Protein AF-A0A954V073-F1 (afdb_monomer_lite)

Radius of gyration: 13.22 Å; chains: 1; bounding box: 32×22×30 Å

Sequence (50 aa):
MRKRLVQDPHSPSQYRANGIVSNMDAFYEAFSIQPGDPMYIAPENRVRIW

Secondary structure (DSSP, 8-state):
-HHHHHH-SSPPHHHHHHHHHTT-HHHHHHHT--TTSTT---GGGS----

pLDDT: mean 96.15, std 4.14, range [71.0, 98.38]

Foldseek 3Di:
DVVCVVPPPDDPPVCVPLVQLLLDVVSCVVPVDDPPDPSHDDNVRRDDDD

Structure (mmCIF, N/CA/C/O backbone):
data_AF-A0A954V073-F1
#
_entry.id   AF-A0A954V073-F1
#
loop_
_atom_site.group_PDB
_atom_site.id
_atom_site.type_symbol
_atom_site.label_atom_id
_atom_site.label_alt_id
_atom_site.label_comp_id
_atom_site.label_asym_id
_atom_site.label_entity_id
_atom_site.label_seq_id
_atom_site.pdbx_PDB_ins_code
_atom_site.Cartn_x
_atom_site.Cartn_y
_atom_site.Cartn_z
_atom_site.occupancy
_atom_site.B_iso_or_equiv
_atom_site.auth_seq_id
_atom_site.auth_comp_id
_atom_site.auth_asym_id
_atom_site.auth_atom_id
_atom_site.pdbx_PDB_model_num
ATOM 1 N N . MET A 1 1 ? 17.400 -11.870 -6.963 1.00 71.00 1 MET A N 1
ATOM 2 C CA . MET A 1 1 ? 16.437 -10.744 -6.875 1.00 71.00 1 MET A CA 1
ATOM 3 C C . MET A 1 1 ? 16.831 -9.521 -7.699 1.00 71.00 1 MET A C 1
ATOM 5 O O . MET A 1 1 ? 15.986 -9.054 -8.448 1.00 71.00 1 MET A O 1
ATOM 9 N N . ARG A 1 2 ? 18.089 -9.051 -7.661 1.00 88.00 2 ARG A N 1
ATOM 10 C CA . ARG A 1 2 ? 18.549 -7.849 -8.393 1.00 88.00 2 ARG A CA 1
ATOM 11 C C . ARG A 1 2 ? 18.127 -7.771 -9.871 1.00 88.00 2 ARG A C 1
ATOM 13 O O . ARG A 1 2 ? 17.629 -6.741 -10.289 1.00 88.00 2 ARG A O 1
ATOM 20 N N . LYS A 1 3 ? 18.253 -8.861 -10.640 1.00 91.81 3 LYS A N 1
ATOM 21 C CA . LYS A 1 3 ? 17.843 -8.889 -12.059 1.00 91.81 3 LYS A CA 1
ATOM 22 C C . LYS A 1 3 ? 16.352 -8.582 -12.260 1.00 91.81 3 LYS A C 1
ATOM 24 O O . LYS A 1 3 ? 16.019 -7.795 -13.133 1.00 91.81 3 LYS A O 1
ATOM 29 N N . ARG A 1 4 ? 15.474 -9.168 -11.435 1.00 91.88 4 ARG A N 1
ATOM 30 C CA . ARG A 1 4 ? 14.019 -8.954 -11.533 1.00 91.88 4 ARG A CA 1
ATOM 31 C C . ARG A 1 4 ? 13.650 -7.517 -11.183 1.00 91.88 4 ARG A C 1
ATOM 33 O O . ARG A 1 4 ? 12.925 -6.900 -11.933 1.00 91.88 4 ARG A O 1
ATOM 40 N N . LEU A 1 5 ? 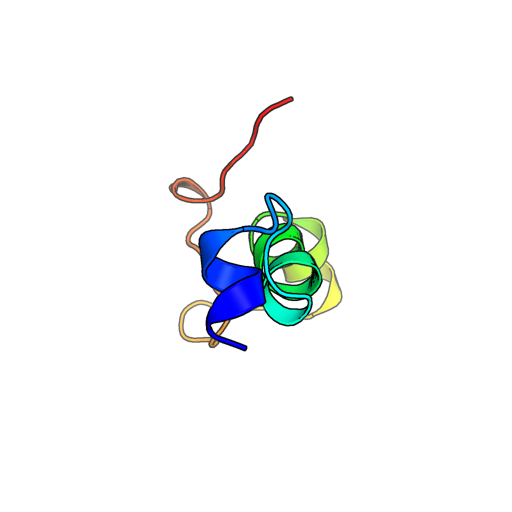14.244 -6.952 -10.132 1.00 93.50 5 LEU A N 1
ATOM 41 C CA . LEU A 1 5 ? 13.997 -5.553 -9.757 1.00 93.50 5 LEU A CA 1
ATOM 42 C C . LEU A 1 5 ? 14.392 -4.539 -10.842 1.00 93.50 5 LEU A C 1
ATOM 44 O O . LEU A 1 5 ? 13.840 -3.449 -10.870 1.00 93.50 5 LEU A O 1
ATOM 48 N N . VAL A 1 6 ? 15.361 -4.876 -11.697 1.00 95.12 6 VAL A N 1
ATOM 49 C CA . VAL A 1 6 ? 15.856 -3.971 -12.747 1.00 95.12 6 VAL A CA 1
ATOM 50 C C . VAL A 1 6 ? 15.143 -4.183 -14.086 1.00 95.12 6 VAL A C 1
ATOM 52 O O . VAL A 1 6 ? 15.037 -3.244 -14.864 1.00 95.12 6 VAL A O 1
ATOM 55 N N . GLN A 1 7 ? 14.704 -5.407 -14.390 1.00 95.25 7 GLN A N 1
ATOM 56 C CA . GLN A 1 7 ? 14.243 -5.779 -15.736 1.00 95.25 7 GLN A CA 1
ATOM 57 C C . GLN A 1 7 ? 12.767 -6.170 -15.812 1.00 95.25 7 GLN A C 1
ATOM 59 O O . GLN A 1 7 ? 12.192 -6.127 -16.894 1.00 95.25 7 GLN A O 1
ATOM 64 N N . ASP A 1 8 ? 12.167 -6.605 -14.705 1.00 96.19 8 ASP A N 1
ATOM 65 C CA . ASP A 1 8 ? 10.769 -7.024 -14.672 1.00 96.19 8 ASP A CA 1
ATOM 66 C C . ASP A 1 8 ? 9.892 -5.803 -14.353 1.00 96.19 8 ASP A C 1
ATOM 68 O O . ASP A 1 8 ? 10.078 -5.198 -13.295 1.00 96.19 8 ASP A O 1
ATOM 72 N N . PRO A 1 9 ? 8.947 -5.416 -15.231 1.00 96.62 9 PRO A N 1
ATOM 73 C CA . PRO A 1 9 ? 8.053 -4.295 -14.954 1.00 96.62 9 PRO A CA 1
ATOM 74 C C . PRO A 1 9 ? 7.060 -4.604 -13.825 1.00 96.62 9 PRO A C 1
ATOM 76 O O . PRO A 1 9 ? 6.423 -3.692 -13.299 1.00 96.62 9 PRO A O 1
ATOM 79 N N . HIS A 1 10 ? 6.900 -5.874 -13.444 1.00 97.44 10 HIS A N 1
ATOM 80 C CA . HIS A 1 10 ? 6.021 -6.251 -12.350 1.00 97.44 10 HIS A CA 1
ATOM 81 C C . HIS A 1 10 ? 6.695 -6.019 -11.001 1.00 97.44 10 HIS A C 1
ATOM 83 O O . HIS A 1 10 ? 7.820 -6.455 -10.746 1.00 97.44 10 HIS A O 1
ATOM 89 N N . SER A 1 11 ? 5.950 -5.419 -10.074 1.00 97.00 11 SER A N 1
ATOM 90 C CA . SER A 1 11 ? 6.392 -5.311 -8.688 1.00 97.00 11 SER A CA 1
ATOM 91 C C . SER A 1 11 ? 6.641 -6.704 -8.079 1.00 97.00 11 SER A C 1
ATOM 93 O O . SER A 1 11 ? 5.933 -7.664 -8.405 1.00 97.00 11 SER A O 1
ATOM 95 N N . PRO A 1 12 ? 7.604 -6.846 -7.151 1.00 97.31 12 PRO A N 1
ATOM 96 C CA . PRO A 1 12 ? 7.777 -8.077 -6.383 1.00 97.31 12 PRO A CA 1
ATOM 97 C C . PRO A 1 12 ? 6.476 -8.544 -5.719 1.00 97.31 12 PRO A C 1
ATOM 99 O O . PRO A 1 12 ? 5.655 -7.727 -5.298 1.00 97.31 12 PRO A O 1
A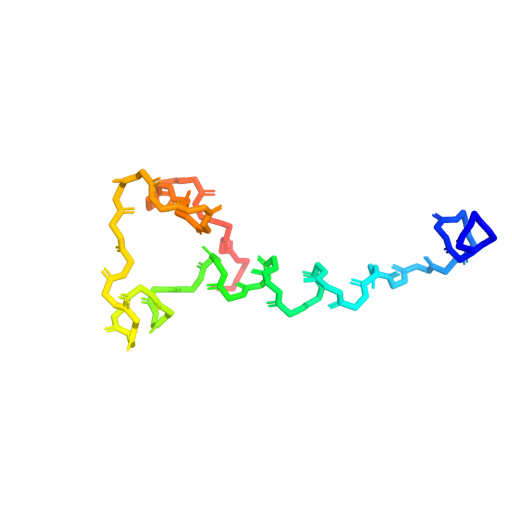TOM 102 N N . SER A 1 13 ? 6.304 -9.862 -5.589 1.00 96.75 13 SER A N 1
ATOM 103 C CA . SER A 1 13 ? 5.049 -10.497 -5.150 1.00 96.75 13 SER A CA 1
ATOM 104 C C . SER A 1 13 ? 4.474 -9.913 -3.857 1.00 96.75 13 SER A C 1
ATOM 106 O O . SER A 1 13 ? 3.283 -9.625 -3.799 1.00 96.75 13 SER A O 1
ATOM 108 N N . GLN A 1 14 ? 5.319 -9.674 -2.853 1.00 96.31 14 GLN A N 1
ATOM 109 C CA . GLN A 1 14 ? 4.910 -9.089 -1.572 1.00 96.31 14 GLN A CA 1
ATOM 110 C C . GLN A 1 14 ? 4.265 -7.701 -1.715 1.00 96.31 14 GLN A C 1
ATOM 112 O O . GLN A 1 14 ? 3.309 -7.400 -1.013 1.00 96.31 14 GLN A O 1
ATOM 117 N N . TYR A 1 15 ? 4.730 -6.874 -2.658 1.00 96.69 15 TYR A N 1
ATOM 118 C CA . TYR A 1 15 ? 4.155 -5.549 -2.907 1.00 96.69 15 TYR A CA 1
ATOM 119 C C . TYR A 1 15 ? 2.897 -5.622 -3.767 1.00 96.69 15 TYR A C 1
ATOM 121 O O . TYR A 1 15 ? 2.002 -4.801 -3.603 1.00 96.69 15 TYR A O 1
ATOM 129 N N . ARG A 1 16 ? 2.795 -6.628 -4.643 1.00 97.56 16 ARG A N 1
ATOM 130 C CA . ARG A 1 16 ? 1.571 -6.881 -5.413 1.00 97.56 16 ARG A CA 1
ATOM 131 C C . ARG A 1 16 ? 0.403 -7.289 -4.519 1.00 97.56 16 ARG A C 1
ATOM 133 O O . ARG A 1 16 ? -0.719 -6.894 -4.800 1.00 97.56 16 ARG A O 1
ATOM 140 N N . ALA A 1 17 ? 0.666 -8.070 -3.472 1.00 96.94 17 ALA A N 1
ATOM 141 C CA . ALA A 1 17 ? -0.347 -8.433 -2.488 1.00 96.94 17 ALA A CA 1
ATOM 142 C C . ALA A 1 17 ? -0.587 -7.281 -1.502 1.00 96.94 17 ALA A C 1
ATOM 144 O O . ALA A 1 17 ? -1.656 -6.677 -1.508 1.00 96.94 17 ALA A O 1
ATOM 145 N N . ASN A 1 18 ? 0.429 -6.929 -0.711 1.00 97.62 18 ASN A N 1
ATOM 146 C CA . ASN A 1 18 ? 0.252 -6.024 0.424 1.00 97.62 1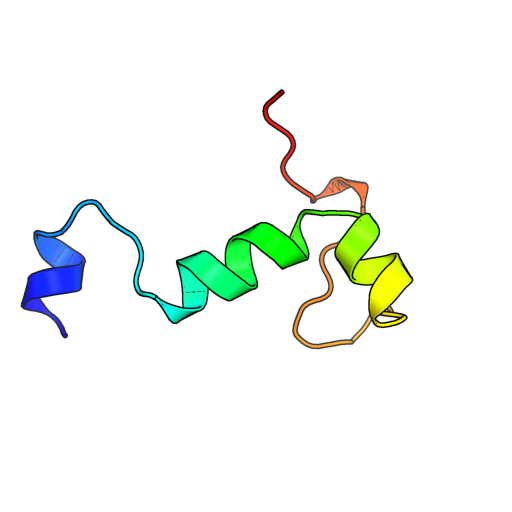8 ASN A CA 1
ATOM 147 C C . ASN A 1 18 ? 0.032 -4.575 -0.024 1.00 97.62 18 ASN A C 1
ATOM 149 O O . ASN A 1 18 ? -0.814 -3.885 0.525 1.00 97.62 18 ASN A O 1
ATOM 153 N N . GLY A 1 19 ? 0.751 -4.109 -1.050 1.00 96.44 19 GLY A N 1
ATOM 154 C CA . GLY A 1 19 ? 0.663 -2.716 -1.494 1.00 96.44 19 GLY A CA 1
ATOM 155 C C . GLY A 1 19 ? -0.717 -2.336 -2.032 1.00 96.44 19 GLY A C 1
ATOM 156 O O . GLY A 1 19 ? -1.162 -1.210 -1.828 1.00 96.44 19 GLY A O 1
ATOM 157 N N . ILE A 1 20 ? -1.415 -3.272 -2.682 1.00 96.88 20 ILE A N 1
ATOM 158 C CA . ILE A 1 20 ? -2.754 -3.019 -3.225 1.00 96.88 20 ILE A CA 1
ATOM 159 C C . ILE A 1 20 ? -3.795 -3.000 -2.108 1.00 96.88 20 ILE A C 1
ATOM 161 O O . ILE A 1 20 ? -4.515 -2.013 -1.976 1.00 96.88 20 ILE A O 1
ATOM 165 N N . VAL A 1 21 ? -3.850 -4.043 -1.273 1.00 97.56 21 VAL A N 1
ATOM 166 C CA . VAL A 1 21 ? -4.889 -4.150 -0.233 1.00 97.56 21 VAL A CA 1
ATOM 167 C C . VAL A 1 21 ? -4.788 -3.040 0.813 1.00 97.56 21 VAL A C 1
ATOM 169 O O . VAL A 1 21 ? -5.823 -2.545 1.246 1.00 97.56 21 VAL A O 1
ATOM 172 N N . SER A 1 22 ? -3.584 -2.548 1.134 1.00 97.81 22 SER A N 1
ATOM 173 C CA . SER A 1 22 ? -3.405 -1.414 2.056 1.00 97.81 22 SER A CA 1
ATOM 174 C C . SER A 1 22 ? -4.010 -0.094 1.557 1.00 97.81 22 SER A C 1
ATOM 176 O O . SER A 1 22 ? -4.148 0.841 2.337 1.00 97.81 22 SER A O 1
ATOM 178 N N . ASN A 1 23 ? -4.381 0.017 0.277 1.00 98.31 23 ASN A N 1
ATOM 179 C CA . ASN A 1 23 ? -5.092 1.184 -0.259 1.00 98.31 23 ASN A CA 1
ATOM 180 C C . ASN A 1 23 ? -6.623 1.005 -0.284 1.00 98.31 23 ASN A C 1
ATOM 182 O O . ASN A 1 23 ? -7.339 1.947 -0.617 1.00 98.31 23 ASN A O 1
ATOM 186 N N . MET A 1 24 ? -7.147 -0.178 0.056 1.00 97.88 24 MET A N 1
ATOM 187 C CA . MET A 1 24 ? -8.568 -0.515 -0.077 1.00 97.88 24 MET A CA 1
ATOM 188 C C . MET A 1 24 ? -9.282 -0.459 1.273 1.00 97.88 24 MET A C 1
ATOM 190 O O . MET A 1 24 ? -8.886 -1.153 2.201 1.00 97.88 24 MET A O 1
ATOM 194 N N . ASP A 1 25 ? -10.394 0.270 1.378 1.00 97.25 25 ASP A N 1
ATOM 195 C CA . ASP A 1 25 ? -11.133 0.385 2.650 1.00 97.25 25 ASP A CA 1
ATOM 196 C C . ASP A 1 25 ? -11.640 -0.964 3.176 1.00 97.25 25 ASP A C 1
ATOM 198 O O . ASP A 1 25 ? -11.584 -1.216 4.376 1.00 97.25 25 ASP A O 1
ATOM 202 N N . ALA A 1 26 ? -12.035 -1.868 2.274 1.00 97.75 26 ALA A N 1
ATOM 203 C CA . ALA A 1 26 ? -12.476 -3.217 2.625 1.00 97.75 26 ALA A CA 1
ATOM 204 C C . ALA A 1 26 ? -11.408 -4.016 3.395 1.00 97.75 26 ALA A C 1
ATOM 206 O O . ALA A 1 26 ? -11.745 -4.867 4.211 1.00 97.75 26 ALA A O 1
ATOM 207 N N . PHE A 1 27 ? -10.119 -3.737 3.171 1.00 98.06 27 PHE A N 1
ATOM 208 C CA . PHE A 1 27 ? -9.039 -4.360 3.934 1.00 98.06 27 PHE A CA 1
ATOM 209 C C . PHE A 1 27 ? -9.026 -3.880 5.393 1.00 98.06 27 PHE A C 1
ATOM 211 O O . PHE A 1 27 ? -8.831 -4.677 6.308 1.00 98.06 27 PHE A O 1
ATOM 218 N N . TYR A 1 28 ? -9.296 -2.595 5.626 1.00 98.38 28 TYR A N 1
ATOM 219 C CA . TYR A 1 28 ? -9.383 -2.040 6.978 1.00 98.38 28 TYR A CA 1
ATOM 220 C C . TYR A 1 28 ? -10.596 -2.582 7.727 1.00 98.38 28 TYR A C 1
ATOM 222 O O . TYR A 1 28 ? -10.476 -2.902 8.904 1.00 98.38 28 TYR A O 1
ATOM 230 N N . GLU A 1 29 ? -11.732 -2.726 7.044 1.00 98.06 29 GLU A N 1
ATOM 231 C CA . GLU A 1 29 ? -12.949 -3.303 7.619 1.00 98.06 29 GLU A CA 1
ATOM 232 C C . GLU A 1 29 ? -12.776 -4.792 7.947 1.00 98.06 29 GLU A C 1
ATOM 234 O O . GLU A 1 29 ? -13.077 -5.220 9.057 1.00 98.06 29 GLU A O 1
ATOM 239 N N . ALA A 1 30 ? -12.236 -5.580 7.014 1.00 98.38 30 ALA A N 1
ATOM 240 C CA . ALA A 1 30 ? -12.113 -7.027 7.177 1.00 98.38 30 ALA A CA 1
ATOM 241 C C . ALA A 1 30 ? -11.133 -7.442 8.287 1.00 98.38 30 ALA A C 1
ATOM 243 O O . ALA A 1 30 ? -11.311 -8.496 8.898 1.00 98.38 30 ALA A O 1
ATOM 244 N N . PHE A 1 31 ? -10.094 -6.639 8.534 1.00 98.00 31 PHE A N 1
ATOM 245 C CA . PHE A 1 31 ? -9.012 -6.972 9.468 1.00 98.00 31 PHE A CA 1
ATOM 246 C C . PHE A 1 31 ? -8.883 -5.990 10.640 1.00 98.00 31 PHE A C 1
ATOM 248 O O . PHE A 1 31 ? -7.937 -6.096 11.418 1.00 98.00 31 PHE A O 1
ATOM 255 N N . SER A 1 32 ? -9.826 -5.054 10.786 1.00 98.12 32 SER A N 1
ATOM 256 C CA . SER A 1 32 ? -9.866 -4.055 11.864 1.00 98.12 32 SER A CA 1
ATOM 257 C C . SER A 1 32 ? -8.586 -3.216 12.007 1.00 98.12 32 SER A C 1
ATOM 259 O O . SER A 1 32 ? -8.221 -2.845 13.122 1.00 98.12 32 SER A O 1
ATOM 261 N N . ILE A 1 33 ? -7.916 -2.899 10.895 1.00 98.25 33 ILE A N 1
ATOM 262 C CA . ILE A 1 33 ? -6.626 -2.182 10.872 1.00 98.25 33 ILE A CA 1
ATOM 263 C C . ILE A 1 33 ? -6.764 -0.767 11.457 1.00 98.25 33 ILE A C 1
ATOM 265 O O . ILE A 1 33 ? -7.636 0.001 11.043 1.00 98.25 33 ILE A O 1
ATOM 269 N N . GLN A 1 34 ? -5.863 -0.398 12.367 1.00 97.69 34 GLN A N 1
ATOM 270 C CA . GLN A 1 34 ? -5.846 0.871 13.099 1.00 97.69 34 GLN A CA 1
ATOM 271 C C . GLN A 1 34 ? -4.576 1.696 12.826 1.00 97.69 34 GLN A C 1
ATOM 273 O O . GLN A 1 34 ? -3.558 1.160 12.377 1.00 97.69 34 GLN A O 1
ATOM 278 N N . PRO A 1 35 ? -4.591 3.011 13.124 1.00 97.94 35 PRO A N 1
ATOM 279 C CA . PRO A 1 35 ? -3.372 3.810 13.146 1.00 97.94 35 PRO A CA 1
ATOM 280 C C . PRO A 1 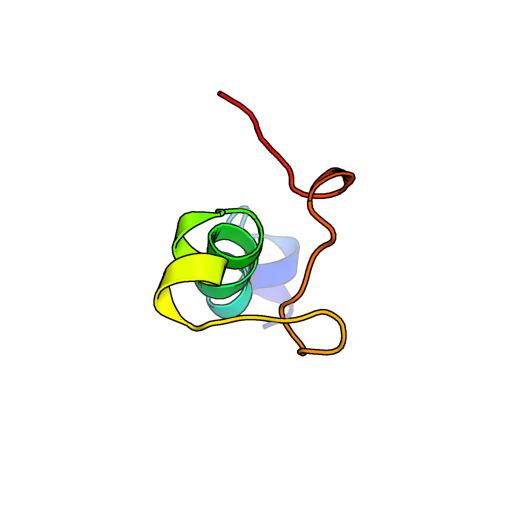35 ? -2.295 3.172 14.036 1.00 97.94 35 PRO A C 1
ATOM 282 O O . PRO A 1 35 ? -2.541 2.874 15.201 1.00 97.94 35 PRO A O 1
ATOM 285 N N . GLY A 1 36 ? -1.094 2.993 13.483 1.00 96.62 36 GLY A N 1
ATOM 286 C CA . GLY A 1 36 ? 0.033 2.339 14.159 1.00 96.62 36 GLY A CA 1
ATOM 287 C C . GLY A 1 36 ? 0.298 0.907 13.690 1.00 96.62 36 GLY A C 1
ATOM 288 O O . GLY A 1 36 ? 1.407 0.411 13.886 1.00 96.62 36 GLY A O 1
ATOM 289 N N . ASP A 1 37 ? -0.656 0.271 13.005 1.00 97.94 37 ASP A N 1
ATOM 290 C CA . ASP A 1 37 ? -0.432 -1.045 12.412 1.00 97.94 37 ASP A CA 1
ATOM 291 C C . ASP A 1 37 ? 0.524 -0.975 11.205 1.00 97.94 37 ASP A C 1
ATOM 293 O O . ASP A 1 37 ? 0.502 0.004 10.452 1.00 97.94 37 ASP A O 1
ATOM 297 N N . PRO A 1 38 ? 1.321 -2.030 10.931 1.00 95.81 38 PRO A N 1
ATOM 298 C CA . PRO A 1 38 ? 2.346 -2.006 9.881 1.00 95.81 38 PRO A CA 1
ATOM 299 C C . PRO A 1 38 ? 1.842 -1.700 8.464 1.00 95.81 38 PRO A C 1
ATOM 301 O O . PRO A 1 38 ? 2.610 -1.238 7.625 1.00 95.81 38 PRO A O 1
ATOM 304 N N . MET A 1 39 ? 0.572 -1.998 8.175 1.00 97.00 39 MET A N 1
ATOM 305 C CA . MET A 1 39 ? -0.046 -1.787 6.860 1.00 97.00 39 MET A CA 1
ATOM 306 C C . MET A 1 39 ? -1.026 -0.607 6.835 1.00 97.00 39 MET A C 1
ATOM 308 O O . MET A 1 39 ? -1.721 -0.417 5.839 1.00 97.00 39 MET A O 1
ATOM 312 N N . TYR A 1 40 ? -1.078 0.200 7.899 1.00 98.31 40 TYR A N 1
ATOM 313 C CA . TYR A 1 40 ? -1.949 1.365 7.954 1.00 98.31 40 TYR A CA 1
ATOM 314 C C . TYR A 1 40 ? -1.435 2.505 7.065 1.00 98.31 40 TYR A C 1
ATOM 316 O O . TYR A 1 40 ? -0.377 3.088 7.293 1.00 98.31 40 TYR A O 1
ATOM 324 N N . ILE A 1 41 ? -2.252 2.874 6.085 1.00 98.12 41 ILE A N 1
ATOM 325 C CA . ILE A 1 41 ? -2.198 4.142 5.347 1.00 98.12 41 ILE A CA 1
ATOM 326 C C . ILE A 1 41 ? -3.380 5.028 5.780 1.00 98.12 41 ILE A C 1
ATOM 328 O O . ILE A 1 41 ? -4.527 4.559 5.836 1.00 98.12 41 ILE A O 1
ATOM 332 N N . ALA A 1 42 ? -3.113 6.303 6.086 1.00 98.00 42 ALA A N 1
ATOM 333 C CA . ALA A 1 42 ? -4.160 7.274 6.416 1.00 98.00 42 ALA A CA 1
ATOM 334 C C . ALA A 1 42 ? -5.153 7.424 5.243 1.00 98.00 42 ALA A C 1
ATOM 336 O O . ALA A 1 42 ? -4.697 7.410 4.097 1.00 98.00 42 ALA A O 1
ATOM 337 N N . PRO A 1 43 ? -6.475 7.540 5.485 1.00 97.00 43 PRO A N 1
ATOM 338 C CA . PRO A 1 43 ? -7.491 7.556 4.426 1.00 97.00 43 PRO A CA 1
ATOM 339 C C . PRO A 1 43 ? -7.206 8.530 3.275 1.00 97.00 43 PRO A C 1
ATOM 341 O O . PRO A 1 43 ? -7.362 8.164 2.113 1.00 97.00 43 PRO A O 1
ATOM 344 N N . GLU A 1 44 ? -6.733 9.733 3.589 1.00 97.69 44 GLU A N 1
ATOM 345 C CA . GLU A 1 44 ? -6.381 10.804 2.651 1.00 97.69 44 GLU A CA 1
ATOM 346 C C . GLU A 1 44 ? -5.136 10.511 1.800 1.00 97.69 44 GLU A C 1
ATOM 348 O O . GLU A 1 44 ? -4.961 11.105 0.740 1.00 97.69 44 GLU A O 1
ATOM 353 N N . ASN A 1 45 ? -4.294 9.572 2.236 1.00 98.06 45 ASN A N 1
ATOM 354 C CA . ASN A 1 45 ? -3.083 9.149 1.533 1.00 98.06 45 ASN A CA 1
ATOM 355 C C . ASN A 1 45 ? -3.281 7.842 0.748 1.00 98.06 45 ASN A C 1
ATOM 357 O O . ASN A 1 45 ? -2.340 7.367 0.108 1.00 98.06 45 ASN A O 1
ATOM 361 N N . ARG A 1 46 ? -4.475 7.234 0.797 1.00 97.69 46 ARG A N 1
ATOM 362 C CA . ARG A 1 46 ? -4.783 6.030 0.015 1.00 97.69 46 ARG A CA 1
ATOM 363 C C . ARG A 1 46 ? -4.980 6.403 -1.445 1.00 97.69 46 ARG A C 1
ATOM 365 O O . ARG A 1 46 ? -5.795 7.259 -1.784 1.00 97.69 46 ARG A O 1
ATOM 372 N N . VAL A 1 47 ? -4.258 5.718 -2.320 1.00 97.56 47 VAL A N 1
ATOM 373 C CA . VAL A 1 47 ? -4.345 5.934 -3.762 1.00 97.56 47 VAL A CA 1
ATOM 374 C C . VAL A 1 47 ? -5.631 5.312 -4.299 1.00 97.56 47 VAL A C 1
ATOM 376 O O . VAL A 1 47 ? -5.873 4.117 -4.130 1.00 97.56 47 VAL A O 1
ATOM 379 N N . ARG A 1 48 ? -6.426 6.119 -5.008 1.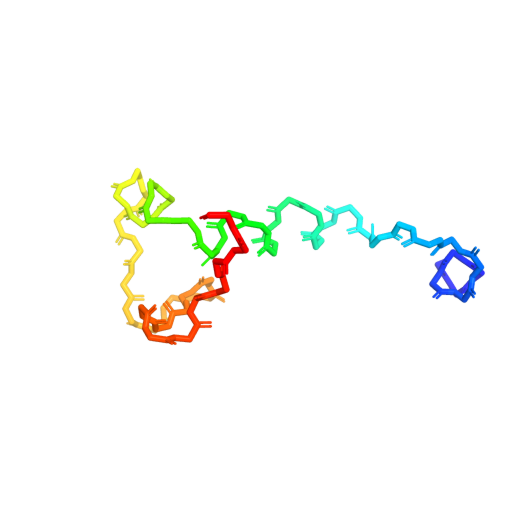00 95.56 48 ARG A N 1
ATO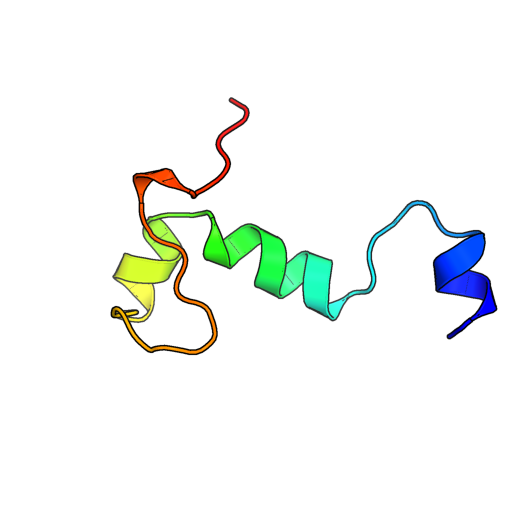M 380 C CA . ARG A 1 48 ? -7.591 5.685 -5.791 1.00 95.56 48 ARG A CA 1
ATOM 381 C C . ARG A 1 48 ? -7.440 6.194 -7.215 1.00 95.56 48 ARG A C 1
ATOM 383 O O . ARG A 1 48 ? -7.133 7.365 -7.413 1.00 95.56 48 ARG A O 1
ATOM 390 N N . ILE A 1 49 ? -7.599 5.300 -8.185 1.00 95.19 49 ILE A N 1
ATOM 391 C CA . ILE A 1 49 ? -7.379 5.612 -9.607 1.00 95.19 49 ILE A CA 1
ATOM 392 C C . ILE A 1 49 ? -8.705 5.728 -10.360 1.00 95.19 49 ILE A C 1
ATOM 394 O O . ILE A 1 49 ? -8.838 6.598 -11.215 1.00 95.19 49 ILE A O 1
ATOM 398 N N . TRP A 1 50 ? -9.651 4.844 -10.048 1.00 91.38 50 TRP A N 1
ATOM 399 C CA . TRP A 1 50 ? -10.943 4.729 -10.718 1.00 91.38 50 TRP A CA 1
ATOM 400 C C . TRP A 1 50 ? -12.063 5.222 -9.812 1.00 91.38 50 TRP A C 1
ATOM 402 O O . TRP A 1 50 ? -11.949 4.989 -8.583 1.00 91.38 50 TRP A O 1
#